Protein AF-M6FFK2-F1 (afdb_monomer_lite)

Sequence (182 aa):
MRDILFLRFDFLIQFDFGAGIRNELKKTEIRAGKIFLAGHTGDHSKDTAEILLLIKNLVEDTVGKNFSKLPDRVSPKDGLLLDLKGIWTREEIKKELSKKGNYFETYFFERELLKKQKNSENVRTVRDLFLLSGGIEVEFYYESMTECELKLKFKDNIQLEKELINPYFKKVQGKWYLHRMF

pLDDT: mean 86.04, std 21.25, range [27.47, 98.5]

Secondary structure (DSSP, 8-state):
------------------S----------EEEEEEEESS-----HHHHHHHHHHHHHHHHHHHTT--TTGGGGBBTTTBEE-GGG-EE-HHHHHHHHTSTT-HHIIIII-HHHHHHHHT-SS---HHHHHHHSSSEEEEEEEEETTEEEEEEEESS-GGGGGGSPPPEEEEETTEEEEEE--

Foldseek 3Di:
DDDDDDDDDDDDPDDPPDDDPPCPLPQAAEAEDAEAEPPDDDDCPVVSVQVSVVVSVVLVCLLVVHCPCQLVQADQPQAAQDDPVGGDHSVRVVVQVPDDLGPCCQQRNDLVSVCVVVVHPPDDHVSRLSSQLCHWYWYWYHHDPFKIWIQTQGPGPRVCSVVFDIWIWGQDPNDIHTHYGD

Structure (mmCIF, N/CA/C/O backbone):
data_AF-M6FFK2-F1
#
_entry.id   AF-M6FFK2-F1
#
loop_
_atom_site.group_PDB
_atom_site.id
_atom_site.type_symbol
_atom_site.label_atom_id
_atom_site.label_alt_id
_atom_site.label_comp_id
_atom_site.label_asym_id
_atom_site.label_entity_id
_atom_site.label_seq_id
_atom_site.pdbx_PDB_ins_code
_atom_site.Cartn_x
_atom_site.Cartn_y
_atom_site.Cartn_z
_atom_site.occupancy
_atom_site.B_iso_or_equiv
_atom_site.auth_seq_id
_atom_site.auth_comp_id
_atom_site.auth_asym_id
_atom_site.auth_atom_id
_atom_site.pdbx_PDB_model_num
ATOM 1 N N . MET A 1 1 ? -59.128 -45.415 32.028 1.00 35.50 1 MET A N 1
ATOM 2 C CA . MET A 1 1 ? -58.693 -46.032 30.753 1.00 35.50 1 MET A CA 1
ATOM 3 C C . MET A 1 1 ? -57.899 -44.962 30.017 1.00 35.50 1 MET A C 1
ATOM 5 O O . MET A 1 1 ? -58.477 -43.912 29.793 1.00 35.50 1 MET A O 1
ATOM 9 N N . ARG A 1 2 ? -56.554 -45.017 30.041 1.00 34.12 2 ARG A N 1
ATOM 10 C CA . ARG A 1 2 ? -55.671 -45.621 29.004 1.00 34.12 2 ARG A CA 1
ATOM 11 C C . ARG A 1 2 ? -55.901 -44.966 27.628 1.00 34.12 2 ARG A C 1
ATOM 13 O O . ARG A 1 2 ? -57.041 -44.956 27.197 1.00 34.12 2 ARG A O 1
ATOM 20 N N . ASP A 1 3 ? -54.940 -44.429 26.879 1.00 31.97 3 ASP A N 1
ATOM 21 C CA . ASP A 1 3 ? -53.478 -44.380 26.976 1.00 31.97 3 ASP A CA 1
ATOM 22 C C . ASP A 1 3 ? -52.919 -43.226 26.105 1.00 31.97 3 ASP A C 1
ATOM 24 O O . ASP A 1 3 ? -53.608 -42.629 25.281 1.00 31.97 3 ASP A O 1
ATOM 28 N N . ILE A 1 4 ? -51.642 -42.955 26.359 1.00 34.62 4 ILE A N 1
ATOM 29 C CA . ILE A 1 4 ? -50.640 -42.033 25.798 1.00 34.62 4 ILE A CA 1
ATOM 30 C C . ILE A 1 4 ? -50.415 -42.167 24.270 1.00 34.62 4 ILE A C 1
ATOM 32 O O . ILE A 1 4 ? -50.338 -43.286 23.782 1.00 34.62 4 ILE A O 1
ATOM 36 N N . LEU A 1 5 ? -50.138 -41.059 23.552 1.00 28.83 5 LEU A N 1
ATOM 37 C CA . LEU A 1 5 ? -48.876 -40.898 22.794 1.00 28.83 5 LEU A CA 1
ATOM 38 C C . LEU A 1 5 ? -48.551 -39.438 22.412 1.00 28.83 5 LEU A C 1
ATOM 40 O O . LEU A 1 5 ? -49.375 -38.686 21.902 1.00 28.83 5 LEU A O 1
ATOM 44 N N . PHE A 1 6 ? -47.297 -39.093 22.699 1.00 29.30 6 PHE A N 1
ATOM 45 C CA . PHE A 1 6 ? -46.536 -37.886 22.380 1.00 29.30 6 PHE A CA 1
ATOM 46 C C . PHE A 1 6 ? -46.462 -37.574 20.875 1.00 29.30 6 PHE A C 1
ATOM 48 O O . PHE A 1 6 ? -46.348 -38.495 20.074 1.00 29.30 6 PHE A O 1
ATOM 55 N N . LEU A 1 7 ? -46.339 -36.285 20.527 1.00 28.34 7 LEU A N 1
ATOM 56 C CA . LEU A 1 7 ? -45.127 -35.707 19.913 1.00 28.34 7 LEU A CA 1
ATOM 57 C C . LEU A 1 7 ? -45.289 -34.182 19.747 1.00 28.34 7 LEU A C 1
ATOM 59 O O . LEU A 1 7 ? -46.148 -33.702 19.013 1.00 28.34 7 LEU A O 1
ATOM 63 N N . ARG A 1 8 ? -44.445 -33.430 20.464 1.00 29.98 8 ARG A N 1
ATOM 64 C CA . ARG A 1 8 ? -44.196 -31.996 20.261 1.00 29.98 8 ARG A CA 1
ATOM 65 C C . ARG A 1 8 ? -43.271 -31.815 19.057 1.00 29.98 8 ARG A C 1
ATOM 67 O O . ARG A 1 8 ? -42.310 -32.567 18.924 1.00 29.98 8 ARG A O 1
ATOM 74 N N . PHE A 1 9 ? -43.504 -30.776 18.263 1.00 27.78 9 PHE A N 1
ATOM 75 C CA . PHE A 1 9 ? -42.503 -30.199 17.366 1.00 27.78 9 PHE A CA 1
ATOM 76 C C . PHE A 1 9 ? -42.390 -28.707 17.686 1.00 27.78 9 PHE A C 1
ATOM 78 O O . PHE A 1 9 ? -43.092 -27.876 17.118 1.00 27.78 9 PHE A O 1
ATOM 85 N N . ASP A 1 10 ? -41.516 -28.394 18.640 1.00 30.27 10 ASP A N 1
ATOM 86 C CA . ASP A 1 10 ? -40.974 -27.053 18.829 1.00 30.27 10 ASP A CA 1
ATOM 87 C C . ASP A 1 10 ? -39.733 -26.940 17.933 1.00 30.27 10 ASP A C 1
ATOM 89 O O . ASP A 1 10 ? -38.774 -27.691 18.107 1.00 30.27 10 ASP A O 1
ATOM 93 N N . PHE A 1 11 ? -39.731 -26.014 16.972 1.00 27.47 11 PHE A N 1
ATOM 94 C CA . PHE A 1 11 ? -38.511 -25.590 16.280 1.00 27.47 11 PHE A CA 1
ATOM 95 C C . PHE A 1 11 ? -38.266 -24.113 16.592 1.00 27.47 11 PHE A C 1
ATOM 97 O O . PHE A 1 11 ? -38.560 -23.215 15.808 1.00 27.47 11 PHE A O 1
ATOM 104 N N . LEU A 1 12 ? -37.769 -23.871 17.804 1.00 28.89 12 LEU A N 1
ATOM 105 C CA . LEU A 1 12 ? -37.117 -22.628 18.197 1.00 28.89 12 LEU A CA 1
ATOM 106 C C . LEU A 1 12 ? -35.640 -22.754 17.807 1.00 28.89 12 LEU A C 1
ATOM 108 O O . LEU A 1 12 ? -34.892 -23.493 18.443 1.00 28.89 12 LEU A O 1
ATOM 112 N N . ILE A 1 13 ? -35.209 -22.041 16.762 1.00 35.66 13 ILE A N 1
ATOM 113 C CA . ILE A 1 13 ? -33.778 -21.806 16.541 1.00 35.66 13 ILE A CA 1
ATOM 114 C C . ILE A 1 13 ? -33.342 -20.756 17.563 1.00 35.66 13 ILE A C 1
ATOM 116 O O . ILE A 1 13 ? -33.551 -19.557 17.390 1.00 35.66 13 ILE A O 1
ATOM 120 N N . GLN A 1 14 ? -32.747 -21.236 18.645 1.00 28.69 14 GLN A N 1
ATOM 121 C CA . GLN A 1 14 ? -32.036 -20.440 19.628 1.00 28.69 14 GLN A CA 1
ATOM 122 C C . GLN A 1 14 ? -30.606 -20.239 19.101 1.00 28.69 14 GLN A C 1
ATOM 124 O O . GLN A 1 14 ? -29.830 -21.187 19.013 1.00 28.69 14 GLN A O 1
ATOM 129 N N . PHE A 1 15 ? -30.269 -19.021 18.668 1.00 32.62 15 PHE A N 1
ATOM 130 C CA . PHE A 1 15 ? -28.888 -18.660 18.336 1.00 32.62 15 PHE A CA 1
ATOM 131 C C . PHE A 1 15 ? -28.140 -18.355 19.639 1.00 32.62 15 PHE A C 1
ATOM 133 O O . PHE A 1 15 ? -28.254 -17.260 20.188 1.00 32.62 15 PHE A O 1
ATOM 140 N N . ASP A 1 16 ? -27.371 -19.327 20.127 1.00 32.16 16 ASP A N 1
ATOM 141 C CA . ASP A 1 16 ? -26.383 -19.115 21.185 1.00 32.16 16 ASP A CA 1
ATOM 142 C C . ASP A 1 16 ? -25.216 -18.272 20.642 1.00 32.16 16 ASP A C 1
ATOM 144 O O . ASP A 1 16 ? -24.309 -18.770 19.974 1.00 32.16 16 ASP A O 1
ATOM 148 N N . PHE A 1 17 ? -25.207 -16.973 20.948 1.00 42.47 17 PHE A N 1
ATOM 149 C CA . PHE A 1 17 ? -23.995 -16.152 20.873 1.00 42.47 17 PHE A CA 1
ATOM 150 C C . PHE A 1 17 ? -23.228 -16.294 22.190 1.00 42.47 17 PHE A C 1
ATOM 152 O O . PHE A 1 17 ? -23.357 -15.483 23.105 1.00 42.47 17 PHE A O 1
ATOM 159 N N . GLY A 1 18 ? -22.440 -17.364 22.292 1.00 37.72 18 GLY A N 1
ATOM 160 C CA . GLY A 1 18 ? -21.743 -17.709 23.528 1.00 37.72 18 GLY A CA 1
ATOM 161 C C . GLY A 1 18 ? -20.559 -18.653 23.348 1.00 37.72 18 GLY A C 1
ATOM 162 O O . GLY A 1 18 ? -20.482 -19.659 24.036 1.00 37.72 18 GLY A O 1
ATOM 163 N N . ALA A 1 19 ? -19.615 -18.338 22.458 1.00 34.47 19 ALA A N 1
ATOM 164 C CA . ALA A 1 19 ? -18.261 -18.892 22.522 1.00 34.47 19 ALA A CA 1
ATOM 165 C C . ALA A 1 19 ? -17.275 -17.918 21.866 1.00 34.47 19 ALA A C 1
ATOM 167 O O . ALA A 1 19 ? -17.452 -17.509 20.721 1.00 34.47 19 ALA A O 1
ATOM 168 N N . GLY A 1 20 ? -16.256 -17.505 22.621 1.00 38.75 20 GLY A N 1
ATOM 169 C CA . GLY A 1 20 ? -15.263 -16.526 22.197 1.00 38.75 20 GLY A CA 1
ATOM 170 C C . GLY A 1 20 ? -14.579 -16.919 20.891 1.00 38.75 20 GLY A C 1
ATOM 171 O O . GLY A 1 20 ? -13.752 -17.828 20.858 1.00 38.75 20 GLY A O 1
ATOM 172 N N . ILE A 1 21 ? -14.875 -16.174 19.827 1.00 37.94 21 ILE A N 1
ATOM 173 C CA . ILE A 1 21 ? -14.088 -16.194 18.601 1.00 37.94 21 ILE A CA 1
ATOM 174 C C . ILE A 1 21 ? -12.758 -15.517 18.943 1.00 37.94 21 ILE A C 1
ATOM 176 O O . ILE A 1 21 ? -12.635 -14.291 18.908 1.00 37.94 21 ILE A O 1
ATOM 180 N N . ARG A 1 22 ? -11.731 -16.313 19.273 1.00 38.66 22 ARG A N 1
ATOM 181 C CA . ARG A 1 22 ? -10.368 -15.910 18.915 1.00 38.66 22 ARG A CA 1
ATOM 182 C C . ARG A 1 22 ? -10.396 -15.784 17.402 1.00 38.66 22 ARG A C 1
ATOM 184 O O . ARG A 1 22 ? -10.378 -16.780 16.690 1.00 38.66 22 ARG A O 1
ATOM 191 N N . ASN A 1 23 ? -10.565 -14.552 16.939 1.00 42.16 23 ASN A N 1
ATOM 192 C CA . ASN A 1 23 ? -10.518 -14.200 15.535 1.00 42.16 23 ASN A CA 1
ATOM 193 C C . ASN A 1 23 ? -9.063 -14.424 15.120 1.00 42.16 23 ASN A C 1
ATOM 195 O O . ASN A 1 23 ? -8.241 -13.511 15.196 1.00 42.16 23 ASN A O 1
ATOM 199 N N . GLU A 1 24 ? -8.709 -15.658 14.766 1.00 47.47 24 GLU A N 1
ATOM 200 C CA . GLU A 1 24 ? -7.566 -15.877 13.898 1.00 47.47 24 GLU A CA 1
ATOM 201 C C . GLU A 1 24 ? -7.903 -15.112 12.625 1.00 47.47 24 GLU A C 1
ATOM 203 O O . GLU A 1 24 ? -8.708 -15.555 11.807 1.00 47.47 24 GLU A O 1
ATOM 208 N N . LEU A 1 25 ? -7.395 -13.878 12.537 1.00 56.97 25 LEU A N 1
ATOM 209 C CA . LEU A 1 25 ? -7.528 -13.040 11.359 1.00 56.97 25 LEU A CA 1
ATOM 210 C C . LEU A 1 25 ? -6.989 -13.870 10.205 1.00 56.97 25 LEU A C 1
ATOM 212 O O . LEU A 1 25 ? -5.779 -14.076 10.091 1.00 56.97 25 LEU A O 1
ATOM 216 N N . LYS A 1 26 ? -7.905 -14.412 9.401 1.00 64.50 26 LYS A N 1
ATOM 217 C CA . LYS A 1 26 ? -7.562 -15.264 8.275 1.00 64.50 26 LYS A CA 1
ATOM 218 C C . LYS A 1 26 ? -6.616 -14.449 7.403 1.00 64.50 26 LYS A C 1
ATOM 220 O O . LYS A 1 26 ? -6.972 -13.355 6.967 1.00 64.50 26 LYS A O 1
ATOM 225 N N . LYS A 1 27 ? -5.387 -14.939 7.232 1.00 77.50 27 LYS A N 1
ATOM 226 C CA . LYS A 1 27 ? -4.357 -14.232 6.472 1.00 77.50 27 LYS A CA 1
ATOM 227 C C . LYS A 1 27 ? -4.920 -13.901 5.090 1.00 77.50 27 LYS A C 1
ATOM 229 O O . LYS A 1 27 ? -5.342 -14.810 4.376 1.00 77.50 27 LYS A O 1
ATOM 234 N N . THR A 1 28 ? -4.930 -12.621 4.723 1.00 88.75 28 THR A N 1
ATOM 235 C CA . THR A 1 28 ? -5.337 -12.194 3.383 1.00 88.75 28 THR A CA 1
ATOM 236 C C . THR A 1 28 ? -4.347 -12.787 2.383 1.00 88.75 28 THR A C 1
ATOM 238 O O . THR A 1 28 ? -3.182 -12.395 2.333 1.00 88.75 28 THR A O 1
ATOM 241 N N . GLU A 1 29 ? -4.783 -13.798 1.633 1.00 94.56 29 GLU A N 1
ATOM 242 C CA . GLU A 1 29 ? -3.967 -14.428 0.599 1.00 94.56 29 GLU A CA 1
ATOM 243 C C . GLU A 1 29 ? -3.746 -13.428 -0.535 1.00 94.56 29 GLU A C 1
ATOM 245 O O . GLU A 1 29 ? -4.707 -12.868 -1.052 1.00 94.56 29 GLU A O 1
ATOM 250 N N . ILE A 1 30 ? -2.492 -13.213 -0.932 1.00 97.00 30 ILE A N 1
ATOM 251 C CA . ILE A 1 30 ? -2.140 -12.296 -2.019 1.00 97.00 30 ILE A CA 1
ATOM 252 C C . ILE A 1 30 ? -1.322 -13.053 -3.054 1.00 97.00 30 ILE A C 1
ATOM 254 O O . ILE A 1 30 ? -0.289 -13.654 -2.727 1.00 97.00 30 ILE A O 1
ATOM 258 N N . ARG A 1 31 ? -1.753 -12.997 -4.312 1.00 97.12 31 ARG A N 1
ATOM 259 C CA . ARG A 1 31 ? -1.093 -13.669 -5.437 1.00 97.12 31 ARG A CA 1
ATOM 260 C C . ARG A 1 31 ? -0.875 -12.718 -6.607 1.00 97.12 31 ARG A C 1
ATOM 262 O O . ARG A 1 31 ? -1.614 -11.751 -6.768 1.00 97.12 31 ARG A O 1
ATOM 269 N N . ALA A 1 32 ? 0.140 -13.003 -7.417 1.00 97.12 32 ALA A N 1
ATOM 270 C CA . ALA A 1 32 ? 0.321 -12.303 -8.680 1.00 97.12 32 ALA A CA 1
ATOM 271 C C . ALA A 1 32 ? -0.763 -12.730 -9.676 1.00 97.12 32 ALA A C 1
ATOM 273 O O . ALA A 1 32 ? -1.080 -13.916 -9.777 1.00 97.12 32 ALA A O 1
ATOM 274 N N . GLY A 1 33 ? -1.314 -11.750 -10.382 1.00 96.50 33 GLY A N 1
ATOM 275 C CA . GLY A 1 33 ? -2.198 -11.916 -11.524 1.00 96.50 33 GLY A CA 1
ATOM 276 C C . GLY A 1 33 ? -1.472 -11.586 -12.825 1.00 96.50 33 GLY A C 1
ATOM 277 O O . GLY A 1 33 ? -0.295 -11.903 -13.006 1.00 96.50 33 GLY A O 1
ATOM 278 N N . LYS A 1 34 ? -2.195 -10.950 -13.747 1.00 96.88 34 LYS A N 1
ATOM 279 C CA . LYS A 1 34 ? -1.683 -10.594 -15.074 1.00 96.88 34 LYS A CA 1
ATOM 280 C C . LYS A 1 34 ? -0.667 -9.456 -15.015 1.00 96.88 34 LYS A C 1
ATOM 282 O O . LYS A 1 34 ? -0.749 -8.576 -14.161 1.00 96.88 34 LYS A O 1
ATOM 287 N N . ILE A 1 35 ? 0.250 -9.467 -15.978 1.00 96.75 35 ILE A N 1
ATOM 288 C CA . ILE A 1 35 ? 1.212 -8.394 -16.224 1.00 96.75 35 ILE A CA 1
ATOM 289 C C . ILE A 1 35 ? 0.850 -7.743 -17.560 1.00 96.75 35 ILE A C 1
ATOM 291 O O . ILE A 1 35 ? 0.700 -8.430 -18.571 1.00 96.75 35 ILE A O 1
ATOM 295 N N . PHE A 1 36 ? 0.716 -6.423 -17.554 1.00 96.00 36 PHE A N 1
ATOM 296 C CA . PHE A 1 36 ? 0.420 -5.583 -18.704 1.00 96.00 36 PHE A CA 1
ATOM 297 C C . PHE A 1 36 ? 1.589 -4.628 -18.940 1.00 96.00 36 PHE A C 1
ATOM 299 O O . PHE A 1 36 ? 2.087 -4.006 -18.001 1.00 96.00 36 PHE A O 1
ATOM 306 N N . LEU A 1 37 ? 2.015 -4.505 -20.197 1.00 94.00 37 LEU A N 1
ATOM 307 C CA . LEU A 1 37 ? 3.107 -3.625 -20.609 1.00 94.00 37 LEU A CA 1
ATOM 308 C C . LEU A 1 37 ? 2.540 -2.529 -21.514 1.00 94.00 37 LEU A C 1
ATOM 310 O O . LEU A 1 37 ? 1.982 -2.827 -22.573 1.00 94.00 37 LEU A O 1
ATOM 314 N N . ALA A 1 38 ? 2.667 -1.266 -21.109 1.00 87.44 38 ALA A N 1
ATOM 315 C CA . ALA A 1 38 ? 2.167 -0.120 -21.866 1.00 87.44 38 ALA A CA 1
ATOM 316 C C . ALA A 1 38 ? 3.104 0.228 -23.039 1.00 87.44 38 ALA A C 1
ATOM 318 O O . ALA A 1 38 ? 3.787 1.247 -23.035 1.00 87.44 38 ALA A O 1
ATOM 319 N N . GLY A 1 39 ? 3.159 -0.646 -24.048 1.00 78.31 39 GLY A N 1
ATOM 320 C CA . GLY A 1 39 ? 3.901 -0.393 -25.289 1.00 78.31 39 GLY A CA 1
ATOM 321 C C . GLY A 1 39 ? 5.423 -0.537 -25.183 1.00 78.31 39 GLY A C 1
ATOM 322 O O . GLY A 1 39 ? 6.138 -0.052 -26.056 1.00 78.31 39 GLY A O 1
ATOM 323 N N . HIS A 1 40 ? 5.928 -1.213 -24.148 1.00 81.94 40 HIS A N 1
ATOM 324 C CA . HIS A 1 40 ? 7.349 -1.543 -23.999 1.00 81.94 40 HIS A CA 1
ATOM 325 C C . HIS A 1 40 ? 7.565 -3.055 -23.860 1.00 81.94 40 HIS A C 1
ATOM 327 O O . HIS A 1 40 ? 6.625 -3.816 -23.637 1.00 81.94 40 HIS A O 1
ATOM 333 N N . THR A 1 41 ? 8.810 -3.494 -24.047 1.00 78.12 41 THR A N 1
ATOM 334 C CA . THR A 1 41 ? 9.193 -4.915 -24.130 1.00 78.12 41 THR A CA 1
ATOM 335 C C . THR A 1 41 ? 10.195 -5.320 -23.042 1.00 78.12 41 THR A C 1
ATOM 337 O O . THR A 1 41 ? 11.056 -6.168 -23.278 1.00 78.12 41 THR A O 1
ATOM 340 N N . GLY A 1 42 ? 10.141 -4.678 -21.871 1.00 80.44 42 GLY A N 1
ATOM 341 C CA . GLY A 1 42 ? 11.029 -4.973 -20.746 1.00 80.44 42 GLY A CA 1
ATOM 342 C C . GLY A 1 42 ? 10.751 -6.324 -20.082 1.00 80.44 42 GLY A C 1
ATOM 343 O O . GLY A 1 42 ? 9.596 -6.717 -19.924 1.00 80.44 42 GLY A O 1
ATOM 344 N N . ASP A 1 43 ? 11.803 -7.023 -19.640 1.00 88.50 43 ASP A N 1
ATOM 345 C CA . ASP A 1 43 ? 11.650 -8.144 -18.704 1.00 88.50 43 ASP A CA 1
ATOM 346 C C . ASP A 1 43 ? 11.438 -7.604 -17.285 1.00 88.50 43 ASP A C 1
ATOM 348 O O . ASP A 1 43 ? 12.339 -7.022 -16.678 1.00 88.50 43 ASP A O 1
ATOM 352 N N . HIS A 1 44 ? 10.237 -7.839 -16.761 1.00 92.25 44 HIS A N 1
ATOM 353 C CA . HIS A 1 44 ? 9.802 -7.402 -15.438 1.00 92.25 44 HIS A CA 1
ATOM 354 C C . HIS A 1 44 ? 9.643 -8.535 -14.431 1.00 92.25 44 HIS A C 1
ATOM 356 O O . HIS A 1 44 ? 9.089 -8.320 -13.355 1.00 92.25 44 HIS A O 1
ATOM 362 N N . SER A 1 45 ? 10.119 -9.744 -14.727 1.00 91.50 45 SER A N 1
ATOM 363 C CA . SER A 1 45 ? 9.951 -10.905 -13.842 1.00 91.50 45 SER A CA 1
ATOM 364 C C . SER A 1 45 ? 10.475 -10.651 -12.419 1.00 91.50 45 SER A C 1
ATOM 366 O O . SER A 1 45 ? 9.762 -10.868 -11.435 1.00 91.50 45 SER A O 1
ATOM 368 N N . LYS A 1 46 ? 11.697 -10.116 -12.299 1.00 94.88 46 LYS A N 1
ATOM 369 C CA . LYS A 1 46 ? 12.310 -9.752 -11.009 1.00 94.88 46 LYS A CA 1
ATOM 370 C C . LYS A 1 46 ? 11.595 -8.582 -10.334 1.00 94.88 46 LYS A C 1
ATOM 372 O O . LYS A 1 46 ? 11.351 -8.635 -9.132 1.00 94.88 46 LYS A O 1
ATOM 377 N N . ASP A 1 47 ? 11.225 -7.567 -11.111 1.00 96.50 47 ASP A N 1
ATOM 378 C CA . ASP A 1 47 ? 10.497 -6.397 -10.610 1.00 96.50 47 ASP A CA 1
ATOM 379 C C . ASP A 1 47 ? 9.129 -6.791 -10.051 1.00 96.50 47 ASP A C 1
ATOM 381 O O . ASP A 1 47 ? 8.736 -6.336 -8.982 1.00 96.50 47 ASP A O 1
ATOM 385 N N . THR A 1 48 ? 8.426 -7.686 -10.744 1.00 97.44 48 THR A N 1
ATOM 386 C CA . THR A 1 48 ? 7.107 -8.183 -10.346 1.00 97.44 48 THR A CA 1
ATOM 387 C C . THR A 1 48 ? 7.213 -8.926 -9.022 1.00 97.44 48 THR A C 1
ATOM 389 O O . THR A 1 48 ? 6.398 -8.711 -8.129 1.00 97.44 48 THR A O 1
ATOM 392 N N . ALA A 1 49 ? 8.237 -9.769 -8.855 1.00 97.50 49 ALA A N 1
ATOM 393 C CA . ALA A 1 49 ? 8.471 -10.481 -7.602 1.00 97.50 49 ALA A CA 1
ATOM 394 C C . ALA A 1 49 ? 8.777 -9.523 -6.434 1.00 97.50 49 ALA A C 1
ATOM 396 O O . ALA A 1 49 ? 8.238 -9.705 -5.339 1.00 97.50 49 ALA A O 1
ATOM 397 N N . GLU A 1 50 ? 9.595 -8.489 -6.664 1.00 97.75 50 GLU A N 1
ATOM 398 C CA . GLU A 1 50 ? 9.908 -7.464 -5.658 1.00 97.75 50 GLU A CA 1
ATOM 399 C C . GLU A 1 50 ? 8.661 -6.656 -5.272 1.00 97.75 50 GLU A C 1
ATOM 401 O O . GLU A 1 50 ? 8.330 -6.556 -4.088 1.00 97.75 50 GLU A O 1
ATOM 406 N N . ILE A 1 51 ? 7.920 -6.136 -6.255 1.00 98.31 51 ILE A N 1
ATOM 407 C CA . ILE A 1 51 ? 6.703 -5.351 -6.012 1.00 98.31 51 ILE A CA 1
ATOM 408 C C . ILE A 1 51 ? 5.624 -6.212 -5.343 1.00 98.31 51 ILE A C 1
ATOM 410 O O . ILE A 1 51 ? 4.972 -5.749 -4.406 1.00 98.31 51 ILE A O 1
ATOM 414 N N . LEU A 1 52 ? 5.470 -7.482 -5.744 1.00 98.38 52 LEU A N 1
ATOM 415 C CA . LEU A 1 52 ? 4.544 -8.415 -5.098 1.00 98.38 52 LEU A CA 1
ATOM 416 C C . LEU A 1 52 ? 4.875 -8.599 -3.610 1.00 98.38 52 LEU A C 1
ATOM 418 O O . LEU A 1 52 ? 3.970 -8.668 -2.778 1.00 98.38 52 LEU A O 1
ATOM 422 N N . LEU A 1 53 ? 6.159 -8.683 -3.256 1.00 97.62 53 LEU A N 1
ATOM 423 C CA . LEU A 1 53 ? 6.578 -8.762 -1.858 1.00 97.62 53 LEU A CA 1
ATOM 424 C C . LEU A 1 53 ? 6.277 -7.456 -1.108 1.00 97.62 53 LEU A C 1
ATOM 426 O O . LEU A 1 53 ? 5.792 -7.496 0.023 1.00 97.62 53 LEU A O 1
ATOM 430 N N . LEU A 1 54 ? 6.519 -6.301 -1.734 1.00 97.81 54 LEU A N 1
ATOM 431 C CA . LEU A 1 54 ? 6.215 -4.998 -1.139 1.00 97.81 54 LEU A CA 1
ATOM 432 C C . LEU A 1 54 ? 4.717 -4.834 -0.849 1.00 97.81 54 LEU A C 1
ATOM 434 O O . LEU A 1 54 ? 4.365 -4.444 0.266 1.00 97.81 54 LEU A O 1
ATOM 438 N N . ILE A 1 55 ? 3.838 -5.168 -1.802 1.00 97.94 55 ILE A N 1
ATOM 439 C CA . ILE A 1 55 ? 2.384 -5.061 -1.600 1.00 97.94 55 ILE A CA 1
ATOM 440 C C . ILE A 1 55 ? 1.875 -6.087 -0.584 1.00 97.94 55 ILE A C 1
ATOM 442 O O . ILE A 1 55 ? 1.032 -5.743 0.241 1.00 97.94 55 ILE A O 1
ATOM 446 N N . LYS A 1 56 ? 2.441 -7.304 -0.558 1.00 97.75 56 LYS A N 1
ATOM 447 C CA . LYS A 1 56 ? 2.149 -8.304 0.483 1.00 97.75 56 LYS A CA 1
ATOM 448 C C . LYS A 1 56 ? 2.400 -7.750 1.875 1.00 97.75 56 LYS A C 1
ATOM 450 O O . LYS A 1 56 ? 1.495 -7.745 2.705 1.00 97.75 56 LYS A O 1
ATOM 455 N N . ASN A 1 57 ? 3.597 -7.217 2.092 1.00 97.00 57 ASN A N 1
ATOM 456 C CA . ASN A 1 57 ? 3.967 -6.656 3.382 1.00 97.00 57 ASN A CA 1
ATOM 457 C C . ASN A 1 57 ? 3.110 -5.427 3.735 1.00 97.00 57 ASN A C 1
ATOM 459 O O . ASN A 1 57 ? 2.799 -5.216 4.900 1.00 97.00 57 ASN A O 1
ATOM 463 N N . LEU A 1 58 ? 2.704 -4.614 2.751 1.00 97.06 58 LEU A N 1
ATOM 464 C CA . LEU A 1 58 ? 1.854 -3.444 2.992 1.00 97.06 58 LEU A CA 1
ATOM 465 C C . LEU A 1 58 ? 0.426 -3.820 3.401 1.00 97.06 58 LEU A C 1
ATOM 467 O O . LEU A 1 58 ? -0.126 -3.209 4.317 1.00 97.06 58 LEU A O 1
ATOM 471 N N . VAL A 1 59 ? -0.160 -4.838 2.772 1.00 96.88 59 VAL A N 1
ATOM 472 C CA . VAL A 1 59 ? -1.465 -5.371 3.183 1.00 96.88 59 VAL A CA 1
ATOM 473 C C . VAL A 1 59 ? -1.365 -6.030 4.559 1.00 96.88 59 VAL A C 1
ATOM 475 O O . VAL A 1 59 ? -2.214 -5.769 5.408 1.00 96.88 59 VAL A O 1
ATOM 478 N N . GLU A 1 60 ? -0.318 -6.821 4.817 1.00 96.44 60 GLU A N 1
ATOM 479 C CA . GLU A 1 60 ? -0.080 -7.437 6.131 1.00 96.44 60 GLU A CA 1
ATOM 480 C C . GLU A 1 60 ? 0.048 -6.381 7.236 1.00 96.44 60 GLU A C 1
ATOM 482 O O . GLU A 1 60 ? -0.628 -6.479 8.259 1.00 96.44 60 GLU A O 1
ATOM 487 N N . ASP A 1 61 ? 0.829 -5.327 7.003 1.00 96.69 61 ASP A N 1
ATOM 488 C CA . ASP A 1 61 ? 0.962 -4.196 7.921 1.00 96.69 61 ASP A CA 1
ATOM 489 C C . ASP A 1 61 ? -0.371 -3.460 8.129 1.00 96.69 61 ASP A C 1
ATOM 491 O O . ASP A 1 61 ? -0.683 -3.040 9.243 1.00 96.69 61 ASP A O 1
ATOM 495 N N . THR A 1 62 ? -1.192 -3.335 7.080 1.00 96.75 62 THR A N 1
ATOM 496 C CA . THR A 1 62 ? -2.517 -2.701 7.173 1.00 96.75 62 THR A CA 1
ATOM 497 C C . THR A 1 62 ? -3.471 -3.534 8.025 1.00 96.75 62 THR A C 1
ATOM 499 O O . THR A 1 62 ? -4.129 -3.023 8.933 1.00 96.75 62 THR A O 1
ATOM 502 N N . VAL A 1 63 ? -3.518 -4.843 7.776 1.00 96.19 63 VAL A N 1
ATOM 503 C CA . VAL A 1 63 ? -4.344 -5.791 8.536 1.00 96.19 63 VAL A CA 1
ATOM 504 C C . VAL A 1 63 ? -3.866 -5.903 9.986 1.00 96.19 63 VAL A C 1
ATOM 506 O O . VAL A 1 63 ? -4.693 -5.951 10.905 1.00 96.19 63 VAL A O 1
ATOM 509 N N . GLY A 1 64 ? -2.550 -5.883 10.194 1.00 96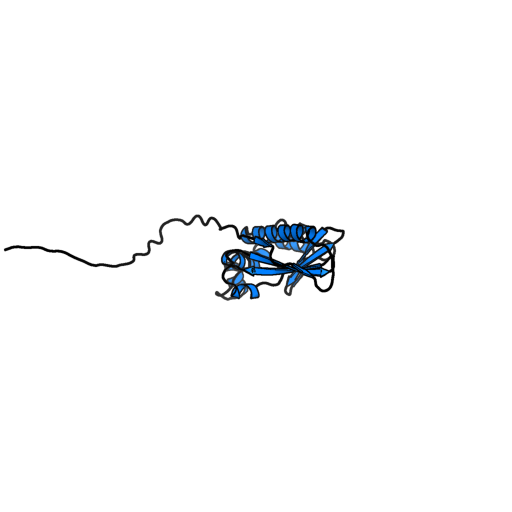.19 64 GLY A N 1
ATOM 510 C CA . GLY A 1 64 ? -1.883 -5.886 11.496 1.00 96.19 64 GLY A CA 1
ATOM 511 C C . GLY A 1 64 ? -1.867 -4.532 12.210 1.00 96.19 64 GLY A C 1
ATOM 512 O O . GLY A 1 64 ? -1.369 -4.463 13.330 1.00 96.19 64 GLY A O 1
ATOM 513 N N . LYS A 1 65 ? -2.420 -3.477 11.594 1.00 96.69 65 LYS A N 1
ATOM 514 C CA . LYS A 1 65 ? -2.489 -2.111 12.139 1.00 96.69 65 LYS A CA 1
ATOM 515 C C . LYS A 1 65 ? -1.118 -1.532 12.520 1.00 96.69 65 LYS A C 1
ATOM 517 O O . LYS A 1 65 ? -0.976 -0.869 13.546 1.00 96.69 65 LYS A O 1
ATOM 522 N N . ASN A 1 66 ? -0.088 -1.795 11.717 1.00 96.06 66 ASN A N 1
ATOM 523 C CA . ASN A 1 66 ? 1.287 -1.416 12.027 1.00 96.06 66 ASN A CA 1
ATOM 524 C C . ASN A 1 66 ? 2.030 -0.844 10.814 1.00 96.06 66 ASN A C 1
ATOM 526 O O . ASN A 1 66 ? 2.642 -1.573 10.043 1.00 96.06 66 ASN A O 1
ATOM 530 N N . PHE A 1 67 ? 2.081 0.484 10.711 1.00 96.62 67 PHE A N 1
ATOM 531 C CA . PHE A 1 67 ? 2.863 1.192 9.689 1.00 96.62 67 PHE A CA 1
ATOM 532 C C . PHE A 1 67 ? 4.235 1.686 10.158 1.00 96.62 67 PHE A C 1
ATOM 534 O O . PHE A 1 67 ? 4.821 2.552 9.513 1.00 96.62 67 PHE A O 1
ATOM 541 N N . SER A 1 68 ? 4.817 1.107 11.213 1.00 95.69 68 SER A N 1
ATOM 542 C CA . SER A 1 68 ? 6.173 1.477 11.668 1.00 95.69 68 SER A CA 1
ATOM 543 C C . SER A 1 68 ? 7.240 1.416 10.563 1.00 95.69 68 SER A C 1
ATOM 545 O O . SER A 1 68 ? 8.160 2.227 10.562 1.00 95.69 68 SER A O 1
ATOM 547 N N . LYS A 1 69 ? 7.089 0.505 9.589 1.00 96.00 69 LYS A N 1
ATOM 548 C CA . LYS A 1 69 ? 8.004 0.326 8.444 1.00 96.00 69 LYS A CA 1
ATOM 549 C C . LYS A 1 69 ? 7.601 1.099 7.183 1.00 96.00 69 LYS A C 1
ATOM 551 O O . LYS A 1 69 ? 8.306 1.026 6.178 1.00 96.00 69 LYS A O 1
ATOM 556 N N . LEU A 1 70 ? 6.477 1.823 7.194 1.00 96.88 70 LEU A N 1
ATOM 557 C CA . LEU A 1 70 ? 6.009 2.578 6.026 1.00 96.88 70 LEU A CA 1
ATOM 558 C C . LEU A 1 70 ? 7.045 3.606 5.529 1.00 96.88 70 LEU A C 1
ATOM 560 O O . LEU A 1 70 ? 7.285 3.625 4.321 1.00 96.88 70 LEU A O 1
ATOM 564 N N . PRO A 1 71 ? 7.725 4.396 6.391 1.00 96.62 71 PRO A N 1
ATOM 565 C CA . PRO A 1 71 ? 8.727 5.361 5.929 1.00 96.62 71 PRO A CA 1
ATOM 566 C C . PRO A 1 71 ? 9.851 4.739 5.083 1.00 96.62 71 PRO A C 1
ATOM 568 O O . PRO A 1 71 ? 10.326 5.365 4.135 1.00 96.62 71 PRO A O 1
ATOM 571 N N . ASP A 1 72 ? 10.248 3.495 5.364 1.00 95.81 72 ASP A N 1
ATOM 572 C CA . ASP A 1 72 ? 11.344 2.813 4.657 1.00 95.81 72 ASP A CA 1
ATOM 573 C C . ASP A 1 72 ? 10.966 2.385 3.230 1.00 95.81 72 ASP A C 1
ATOM 575 O O . ASP A 1 72 ? 11.840 2.119 2.395 1.00 95.81 72 ASP A O 1
ATOM 579 N N . ARG A 1 73 ? 9.659 2.338 2.942 1.00 96.06 73 ARG A N 1
ATOM 580 C CA . ARG A 1 73 ? 9.092 1.992 1.630 1.00 96.06 73 ARG A CA 1
ATOM 581 C C . ARG A 1 73 ? 8.908 3.194 0.721 1.00 96.06 73 ARG A C 1
ATOM 583 O O . ARG A 1 73 ? 8.615 3.012 -0.454 1.00 96.06 73 ARG A O 1
ATOM 590 N N . VAL A 1 74 ? 9.089 4.399 1.242 1.00 96.88 74 VAL A N 1
ATOM 591 C CA . VAL A 1 74 ? 8.867 5.650 0.515 1.00 96.88 74 VAL A CA 1
ATOM 592 C C . VAL A 1 74 ? 10.198 6.176 -0.007 1.00 96.88 74 VAL A C 1
ATOM 594 O O . VAL A 1 74 ? 11.209 6.083 0.686 1.00 96.88 74 VAL A O 1
ATOM 597 N N . SER A 1 75 ? 10.244 6.717 -1.222 1.00 95.12 75 SER A N 1
ATOM 598 C CA . SER A 1 75 ? 11.463 7.341 -1.757 1.00 95.12 75 SER A CA 1
ATOM 599 C C . SER A 1 75 ? 11.823 8.589 -0.928 1.00 95.12 75 SER A C 1
ATOM 601 O O . SER A 1 75 ? 10.937 9.405 -0.675 1.00 95.12 75 SER A O 1
ATOM 603 N N . PRO A 1 76 ? 13.093 8.801 -0.516 1.00 90.62 76 PRO A N 1
ATOM 604 C CA . PRO A 1 76 ? 13.497 10.060 0.119 1.00 90.62 76 PRO A CA 1
ATOM 605 C C . PRO A 1 76 ? 13.314 11.268 -0.806 1.00 90.62 76 PRO A C 1
ATOM 607 O O . PRO A 1 76 ? 13.171 12.385 -0.323 1.00 90.62 76 PRO A O 1
ATOM 610 N N . LYS A 1 77 ? 13.360 11.032 -2.124 1.00 90.19 77 LYS A N 1
ATOM 611 C CA . LYS A 1 77 ? 13.280 12.064 -3.156 1.00 90.19 77 LYS A CA 1
ATOM 612 C C . LYS A 1 77 ? 11.834 12.408 -3.507 1.00 90.19 77 LYS A C 1
ATOM 614 O O . LYS A 1 77 ? 11.507 13.581 -3.620 1.00 90.19 77 LYS A O 1
ATOM 619 N N . ASP A 1 78 ? 10.997 11.389 -3.689 1.00 90.94 78 ASP A N 1
ATOM 620 C CA . ASP A 1 78 ? 9.688 11.560 -4.336 1.00 90.94 78 ASP A CA 1
ATOM 621 C C . ASP A 1 78 ? 8.513 11.522 -3.354 1.00 90.94 78 ASP A C 1
ATOM 623 O O . ASP A 1 78 ? 7.402 11.883 -3.728 1.00 90.94 78 ASP A O 1
ATOM 627 N N . GLY A 1 79 ? 8.742 11.085 -2.110 1.00 94.56 79 GLY A N 1
ATOM 628 C CA . GLY A 1 79 ? 7.695 10.987 -1.098 1.00 94.56 79 GLY A CA 1
ATOM 629 C C . GLY A 1 79 ? 6.578 9.996 -1.448 1.00 94.56 79 GLY A C 1
ATOM 630 O O . GLY A 1 79 ? 6.693 9.173 -2.362 1.00 94.56 79 GLY A O 1
ATOM 631 N N . LEU A 1 80 ? 5.511 10.054 -0.653 1.00 95.94 80 LEU A N 1
ATOM 632 C CA . LEU A 1 80 ? 4.312 9.232 -0.762 1.00 95.94 80 LEU A CA 1
ATOM 633 C C . LEU A 1 80 ? 3.103 10.121 -1.024 1.00 95.94 80 LEU A C 1
ATOM 635 O O . LEU A 1 80 ? 2.771 10.972 -0.202 1.00 95.94 80 LEU A O 1
ATOM 639 N N . LEU A 1 81 ? 2.417 9.888 -2.133 1.00 92.38 81 LEU A N 1
ATOM 640 C CA . LEU A 1 81 ? 1.138 10.509 -2.426 1.00 92.38 81 LEU A CA 1
ATOM 641 C C . LEU A 1 81 ? 0.034 9.846 -1.591 1.00 92.38 81 LEU A C 1
ATOM 643 O O . LEU A 1 81 ? -0.263 8.659 -1.765 1.00 92.38 81 LEU A O 1
ATOM 647 N N . LEU A 1 82 ? -0.567 10.633 -0.696 1.00 83.00 82 LEU A N 1
ATOM 648 C CA . LEU A 1 82 ? -1.690 10.240 0.156 1.00 83.00 82 LEU A CA 1
ATOM 649 C C . LEU A 1 82 ? -2.937 11.039 -0.238 1.00 83.00 82 LEU A C 1
ATOM 651 O O . LEU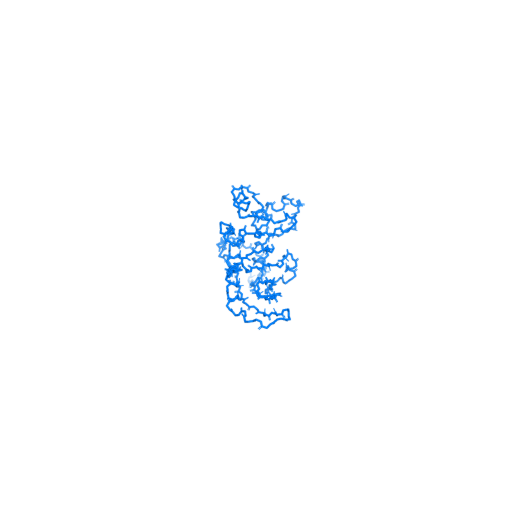 A 1 82 ? -3.243 12.064 0.373 1.00 83.00 82 LEU A O 1
ATOM 655 N N . ASP A 1 83 ? -3.643 10.562 -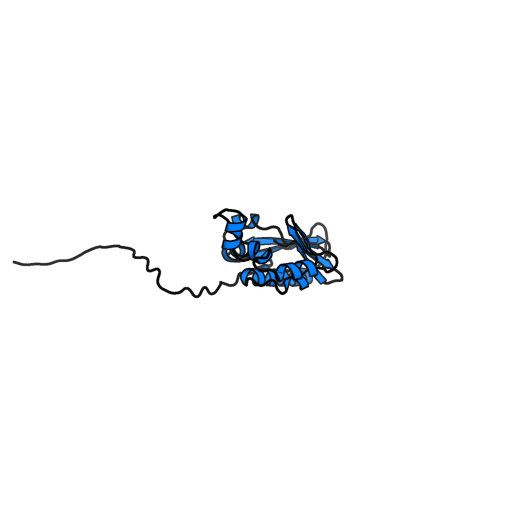1.267 1.00 70.38 83 ASP A N 1
ATOM 656 C CA . ASP A 1 83 ? -4.901 11.147 -1.761 1.00 70.38 83 ASP A CA 1
ATOM 657 C C . ASP A 1 83 ? -4.825 12.697 -1.880 1.00 70.38 83 ASP A C 1
ATOM 659 O O . ASP A 1 83 ? -3.808 13.250 -2.314 1.00 70.38 83 ASP A O 1
ATOM 663 N N . LEU A 1 84 ? -5.866 13.422 -1.454 1.00 65.25 84 LEU A N 1
ATOM 664 C CA . LEU A 1 84 ? -5.969 14.884 -1.487 1.00 65.25 84 LEU A CA 1
ATOM 665 C C . LEU A 1 84 ? -4.982 15.622 -0.564 1.00 65.25 84 LEU A C 1
ATOM 667 O O . LEU A 1 84 ? -4.935 16.852 -0.591 1.00 65.25 84 LEU A O 1
ATOM 671 N N . LYS A 1 85 ? -4.209 14.919 0.279 1.00 68.56 85 LYS A N 1
ATOM 672 C CA . LYS A 1 85 ? -3.240 15.556 1.192 1.00 68.56 85 LYS A CA 1
ATOM 673 C C . LYS A 1 85 ? -1.895 15.867 0.538 1.00 68.56 85 LYS A C 1
ATOM 675 O O . LYS A 1 85 ? -1.060 16.511 1.174 1.00 68.56 85 LYS A O 1
ATOM 680 N N . GLY A 1 86 ? -1.702 15.450 -0.712 1.00 83.56 86 GLY A N 1
ATOM 681 C CA . GLY A 1 86 ? -0.473 15.683 -1.458 1.00 83.56 86 GLY A CA 1
ATOM 682 C C . GLY A 1 86 ? 0.632 14.686 -1.113 1.00 83.56 86 GLY A C 1
ATOM 683 O O . GLY A 1 86 ? 0.378 13.574 -0.646 1.00 83.56 86 GLY A O 1
ATOM 684 N N . ILE A 1 87 ? 1.869 15.077 -1.406 1.00 92.88 87 ILE A N 1
ATOM 685 C CA . ILE A 1 87 ? 3.055 14.227 -1.275 1.00 92.88 87 ILE A CA 1
ATOM 686 C C . ILE A 1 87 ? 3.670 14.430 0.108 1.00 92.88 87 ILE A C 1
ATOM 688 O O . ILE A 1 87 ? 3.997 15.555 0.473 1.00 92.88 87 ILE A O 1
ATOM 692 N N . TRP A 1 88 ? 3.848 13.345 0.860 1.00 95.06 88 TRP A N 1
ATOM 693 C CA . TRP A 1 88 ? 4.487 13.350 2.174 1.00 95.06 88 TRP A CA 1
ATOM 694 C C . TRP A 1 88 ? 5.872 12.717 2.127 1.00 95.06 88 TRP A C 1
ATOM 696 O O . TRP A 1 88 ? 6.078 11.620 1.603 1.00 95.06 88 TRP A O 1
ATOM 706 N N . THR A 1 89 ? 6.833 13.394 2.734 1.00 95.44 89 THR A N 1
ATOM 707 C CA . THR A 1 89 ? 8.193 12.899 2.938 1.00 95.44 89 THR A CA 1
ATOM 708 C C . THR A 1 89 ? 8.245 11.823 4.025 1.00 95.44 89 THR A C 1
ATOM 710 O O . THR A 1 89 ? 7.338 11.674 4.848 1.00 95.44 89 THR A O 1
ATOM 713 N N . ARG A 1 90 ? 9.362 11.087 4.092 1.00 95.38 90 ARG A N 1
ATOM 714 C CA . ARG A 1 90 ? 9.604 10.103 5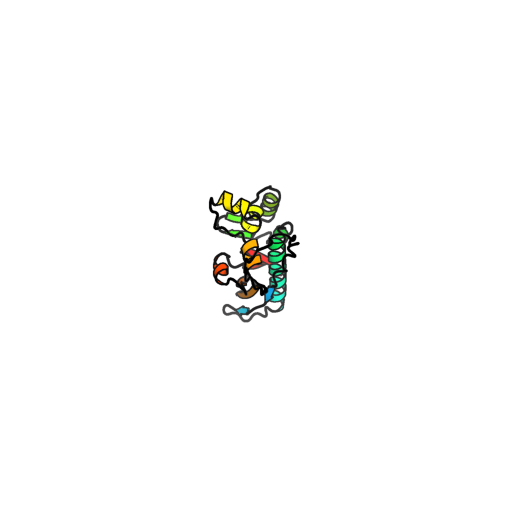.164 1.00 95.38 90 ARG A CA 1
ATOM 715 C C . ARG A 1 90 ? 9.477 10.705 6.562 1.00 95.38 90 ARG A C 1
ATOM 717 O O . ARG A 1 90 ? 8.930 10.061 7.452 1.00 95.38 90 ARG A O 1
ATOM 724 N N . GLU A 1 91 ? 9.990 11.916 6.755 1.00 95.56 91 GLU A N 1
ATOM 725 C CA . GLU A 1 91 ? 9.987 12.577 8.061 1.00 95.56 91 GLU A CA 1
ATOM 726 C C . GLU A 1 91 ? 8.583 13.039 8.458 1.00 95.56 91 GLU A C 1
ATOM 728 O O . GLU A 1 91 ? 8.194 12.898 9.617 1.00 95.56 91 GLU A O 1
ATOM 733 N N . GLU A 1 92 ? 7.775 13.491 7.498 1.00 96.00 92 GLU A N 1
ATOM 734 C CA . GLU A 1 92 ? 6.364 13.802 7.742 1.00 96.00 92 GLU A CA 1
ATOM 735 C C . GLU A 1 92 ? 5.566 12.553 8.113 1.00 96.00 92 GLU A C 1
ATOM 737 O O . GLU A 1 92 ? 4.798 12.589 9.073 1.00 96.00 92 GLU A O 1
ATOM 742 N N . ILE A 1 93 ? 5.804 11.426 7.432 1.00 96.25 93 ILE A N 1
ATOM 743 C CA . ILE A 1 93 ? 5.162 10.148 7.771 1.00 96.25 93 ILE A CA 1
ATOM 744 C C . ILE A 1 93 ? 5.558 9.711 9.185 1.00 96.25 93 ILE A C 1
ATOM 746 O O . ILE A 1 93 ? 4.684 9.374 9.980 1.00 96.25 93 ILE A O 1
ATOM 750 N N . LYS A 1 94 ? 6.849 9.759 9.545 1.00 96.75 94 LYS A N 1
ATOM 751 C CA . LYS A 1 94 ? 7.308 9.436 10.911 1.00 96.75 94 LYS A CA 1
ATOM 752 C C . LYS A 1 94 ? 6.652 10.336 11.958 1.00 96.75 94 LYS A C 1
ATOM 754 O O . LYS A 1 94 ? 6.190 9.847 12.988 1.00 96.75 94 LYS A O 1
ATOM 759 N N . LYS A 1 95 ? 6.595 11.643 11.686 1.00 96.62 95 LYS A N 1
ATOM 760 C CA . LYS A 1 95 ? 5.954 12.629 12.562 1.00 96.62 95 LYS A CA 1
ATOM 761 C C . LYS A 1 95 ? 4.452 12.390 12.694 1.00 96.62 95 LYS A C 1
ATOM 763 O O . LYS A 1 95 ? 3.889 12.682 13.742 1.00 96.62 95 LYS A O 1
ATOM 768 N N . GLU A 1 96 ? 3.789 11.907 11.650 1.00 95.81 96 GLU A N 1
ATOM 769 C CA . GLU A 1 96 ? 2.372 11.563 11.724 1.00 95.81 96 GLU A CA 1
ATOM 770 C C . GLU A 1 96 ? 2.150 10.283 12.534 1.00 95.81 96 GLU A C 1
ATOM 772 O O . GLU A 1 96 ? 1.290 10.262 13.410 1.00 95.81 96 GLU A O 1
ATOM 777 N N . LEU A 1 97 ? 2.962 9.247 12.305 1.00 96.50 97 LEU A N 1
ATOM 778 C CA . LEU A 1 97 ? 2.859 7.962 13.003 1.00 96.50 97 LEU A CA 1
ATOM 779 C C . LEU A 1 97 ? 3.105 8.063 14.517 1.00 96.50 97 LEU A C 1
ATOM 781 O O . LEU A 1 97 ? 2.658 7.190 15.256 1.00 96.50 97 LEU A O 1
ATOM 785 N N . SER A 1 98 ? 3.781 9.111 14.998 1.00 96.31 98 SER A N 1
ATOM 786 C CA . SER A 1 98 ? 3.979 9.340 16.436 1.00 96.31 98 SER A CA 1
ATOM 787 C C . SER A 1 98 ? 2.766 9.954 17.144 1.00 96.31 98 SER A C 1
ATOM 789 O O . SER A 1 98 ? 2.737 10.007 18.375 1.00 96.31 98 SER A O 1
ATOM 791 N N . LYS A 1 99 ? 1.754 10.419 16.400 1.00 96.12 99 LYS A N 1
ATOM 792 C CA . LYS A 1 99 ? 0.536 11.007 16.970 1.00 96.12 99 LYS A 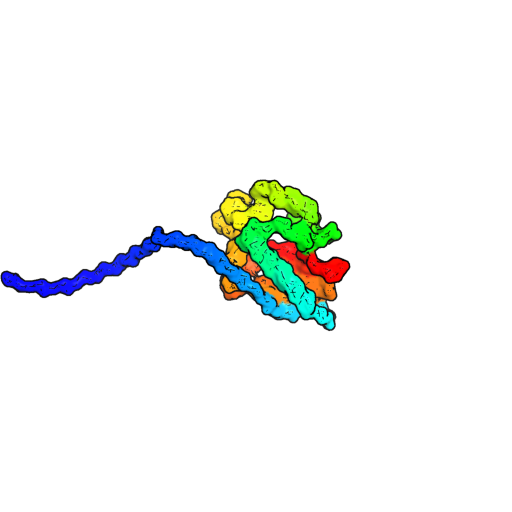CA 1
ATOM 793 C C . LYS A 1 99 ? -0.495 9.919 17.263 1.00 96.12 99 LYS A C 1
ATOM 795 O O . LYS A 1 99 ? -0.692 8.996 16.474 1.00 96.12 99 LYS A O 1
ATOM 800 N N . LYS A 1 100 ? -1.214 10.071 18.374 1.00 92.69 100 LYS A N 1
ATOM 801 C CA . LYS A 1 100 ? -2.405 9.266 18.673 1.00 92.69 100 LYS A CA 1
ATOM 802 C C . LYS A 1 100 ? -3.575 9.720 17.797 1.00 92.69 100 LYS A C 1
ATOM 804 O O . LYS A 1 100 ? -3.775 10.926 17.653 1.00 92.69 100 LYS A O 1
ATOM 809 N N . GLY A 1 101 ? -4.357 8.784 17.262 1.00 91.56 101 GLY A N 1
ATOM 810 C CA . GLY A 1 101 ? -5.473 9.099 16.366 1.00 91.56 101 GLY A CA 1
ATOM 811 C C . GLY A 1 101 ? -4.999 9.706 15.048 1.00 91.56 101 GLY A C 1
ATOM 812 O O . GLY A 1 101 ? -5.674 10.562 14.480 1.00 91.56 101 GLY A O 1
ATOM 813 N N . ASN A 1 102 ? -3.802 9.324 14.597 1.00 94.25 102 ASN A N 1
ATOM 814 C CA . ASN A 1 102 ? -3.212 9.878 13.387 1.00 94.25 102 ASN A CA 1
ATOM 815 C C . ASN A 1 102 ? -4.009 9.502 12.128 1.00 94.25 102 ASN A C 1
ATOM 817 O O . ASN A 1 102 ? -4.941 8.690 12.158 1.00 94.25 102 ASN A O 1
ATOM 821 N N . TYR A 1 103 ? -3.628 10.104 11.003 1.00 93.62 103 TYR A N 1
ATOM 822 C CA . TYR A 1 103 ? -4.244 9.844 9.707 1.00 93.62 103 TYR A CA 1
ATOM 823 C C . TYR A 1 103 ? -4.310 8.344 9.377 1.00 93.62 103 TYR A C 1
ATOM 825 O O . TYR A 1 103 ? -5.374 7.840 9.023 1.00 93.62 103 TYR A O 1
ATOM 833 N N . PHE A 1 104 ? -3.215 7.604 9.544 1.00 95.44 104 PHE A N 1
ATOM 834 C CA . PHE A 1 104 ? -3.201 6.182 9.214 1.00 95.44 104 PHE A CA 1
ATOM 835 C C . PHE A 1 104 ? -4.108 5.374 10.143 1.00 95.44 104 PHE A C 1
ATOM 837 O O . PHE A 1 104 ? -4.906 4.570 9.673 1.00 95.44 104 PHE A O 1
ATOM 844 N N . GLU A 1 105 ? -4.068 5.642 11.447 1.00 95.56 105 GLU A N 1
ATOM 845 C CA . GLU A 1 105 ? -4.961 4.998 12.413 1.00 95.56 105 GLU A CA 1
ATOM 846 C C . GLU A 1 105 ? -6.436 5.217 12.046 1.00 95.56 105 GLU A C 1
ATOM 848 O O . GLU A 1 105 ? -7.209 4.262 11.970 1.00 95.56 105 GLU A O 1
ATOM 853 N N . THR A 1 106 ? -6.805 6.458 11.726 1.00 94.62 106 THR A N 1
ATOM 854 C CA . THR A 1 106 ? -8.188 6.834 11.410 1.00 94.62 106 THR A CA 1
ATOM 855 C C . THR A 1 106 ? -8.678 6.216 10.103 1.00 94.62 106 THR A C 1
ATOM 857 O O . THR A 1 106 ? -9.765 5.653 10.066 1.00 94.62 106 THR A O 1
ATOM 860 N N . TYR A 1 107 ? -7.910 6.322 9.017 1.00 93.75 107 TYR A N 1
ATOM 861 C CA . TYR A 1 107 ? -8.389 5.943 7.682 1.00 93.75 107 TYR A CA 1
ATOM 862 C C . TYR A 1 107 ? -8.078 4.485 7.314 1.00 93.75 107 TYR A C 1
ATOM 864 O O . TYR A 1 107 ? -8.827 3.867 6.554 1.00 93.75 107 TYR A O 1
ATOM 872 N N . PHE A 1 108 ? -7.015 3.904 7.876 1.00 95.56 108 PHE A N 1
ATOM 873 C CA . PHE A 1 108 ? -6.565 2.561 7.513 1.00 95.56 108 PHE A CA 1
ATOM 874 C C . PHE A 1 108 ? -6.971 1.506 8.534 1.00 95.56 108 PHE A C 1
ATOM 876 O O . PHE A 1 108 ? -7.211 0.378 8.114 1.00 95.56 108 PHE A O 1
ATOM 883 N N . PHE A 1 109 ? -7.066 1.824 9.833 1.00 95.19 109 PHE A N 1
ATOM 884 C CA . PHE A 1 109 ? -7.134 0.794 10.884 1.00 95.19 109 PHE A CA 1
ATOM 885 C C . PHE A 1 109 ? -8.423 0.789 11.711 1.00 95.19 109 PHE A C 1
ATOM 887 O O . PHE A 1 109 ? -8.969 -0.289 11.969 1.00 95.19 109 PHE A O 1
ATOM 894 N N . GLU A 1 110 ? -8.873 1.958 12.175 1.00 95.94 110 GLU A N 1
ATOM 895 C CA . GLU A 1 110 ? -9.894 2.086 13.218 1.00 95.94 110 GLU A CA 1
ATOM 896 C C . GLU A 1 110 ? -11.209 2.654 12.684 1.00 95.94 110 GLU A C 1
ATOM 898 O O . GLU A 1 110 ? -11.417 3.867 12.601 1.00 95.94 110 GLU A O 1
ATOM 903 N N . ARG A 1 111 ? -12.155 1.754 12.391 1.00 95.12 111 ARG A N 1
ATOM 904 C CA . ARG A 1 111 ? -13.478 2.115 11.859 1.00 95.12 111 ARG A CA 1
ATOM 905 C C . ARG A 1 111 ? -14.221 3.118 12.739 1.00 95.12 111 ARG A C 1
ATOM 907 O O . ARG A 1 111 ? -14.836 4.038 12.216 1.00 95.12 111 ARG A O 1
ATOM 914 N N . GLU A 1 112 ? -14.134 2.987 14.058 1.00 95.00 112 GLU A N 1
ATOM 915 C CA . GLU A 1 112 ? -14.824 3.894 14.984 1.00 95.00 112 GLU A CA 1
ATOM 916 C C . GLU A 1 112 ? -14.247 5.318 14.972 1.00 95.00 112 GLU A C 1
ATOM 918 O O . GLU A 1 112 ? -14.989 6.285 15.150 1.00 95.00 112 GLU A O 1
ATOM 923 N N . LEU A 1 113 ? -12.944 5.482 14.710 1.00 94.56 113 LEU A N 1
ATOM 924 C CA . LEU A 1 113 ? -12.366 6.811 14.484 1.00 94.56 113 LEU A CA 1
ATOM 925 C C . LEU A 1 113 ? -12.856 7.387 13.154 1.00 94.56 113 LEU A C 1
ATOM 927 O O . LEU A 1 113 ? -13.261 8.549 13.101 1.00 94.56 113 LEU A O 1
ATOM 931 N N . LEU A 1 114 ? -12.887 6.567 12.098 1.00 95.06 114 LEU A N 1
ATOM 932 C CA . LEU A 1 114 ? -13.368 6.992 10.785 1.00 95.06 114 LEU A CA 1
ATOM 933 C C . LEU A 1 114 ? -14.837 7.425 10.814 1.00 95.06 114 LEU A C 1
ATOM 935 O O . LEU A 1 114 ? -15.176 8.463 10.245 1.00 95.06 114 LEU A O 1
ATOM 939 N N . LYS A 1 115 ? -15.698 6.668 11.507 1.00 95.81 115 LYS A N 1
ATOM 940 C CA . LYS A 1 115 ? -17.121 6.995 11.682 1.00 95.81 115 LYS A CA 1
ATOM 941 C C . LYS A 1 115 ? -17.303 8.371 12.299 1.00 95.81 115 LYS A C 1
ATOM 943 O O . LYS A 1 115 ? -18.045 9.189 11.762 1.00 95.81 115 LYS A O 1
ATOM 948 N N . LYS A 1 116 ? -16.568 8.651 13.381 1.00 94.31 116 LYS A N 1
ATOM 949 C CA . LYS A 1 116 ? -16.576 9.960 14.051 1.00 94.31 116 LYS A CA 1
ATOM 950 C C . LYS A 1 116 ? -16.087 11.065 13.120 1.00 94.31 116 LYS A C 1
ATOM 952 O O . LYS A 1 116 ? -16.730 12.102 13.018 1.00 94.31 116 LYS A O 1
ATOM 957 N N . GLN A 1 117 ? -14.991 10.826 12.400 1.00 92.81 117 GLN A N 1
ATOM 958 C CA . GLN A 1 117 ? -14.404 11.802 11.480 1.00 92.81 117 GLN A CA 1
ATOM 959 C C . GLN A 1 117 ? -15.323 12.139 10.296 1.00 92.81 117 GLN A C 1
ATOM 961 O O . GLN A 1 117 ? -15.311 13.268 9.807 1.00 92.81 117 GLN A O 1
ATOM 966 N N . LYS A 1 118 ? -16.086 11.160 9.801 1.00 91.81 118 LYS A N 1
ATOM 967 C CA . LYS A 1 118 ? -16.985 11.309 8.647 1.00 91.81 118 LYS A CA 1
ATOM 968 C C . LYS A 1 118 ? -18.439 11.576 9.034 1.00 91.81 118 LYS A C 1
ATOM 970 O O . LYS A 1 118 ? -19.238 11.833 8.141 1.00 91.81 118 LYS A O 1
ATOM 975 N N . ASN A 1 119 ? -18.770 11.509 10.324 1.00 94.31 119 ASN A N 1
ATOM 976 C CA . ASN A 1 119 ? -20.135 11.554 10.845 1.00 94.31 119 ASN A CA 1
ATOM 977 C C . ASN A 1 119 ? -21.080 10.591 10.094 1.00 94.31 119 ASN A C 1
ATOM 979 O O . ASN A 1 119 ? -22.158 10.972 9.644 1.00 94.31 119 ASN A O 1
ATOM 983 N N . SER A 1 120 ? -20.625 9.352 9.883 1.00 93.88 120 SER A N 1
ATOM 984 C CA . SER A 1 120 ? -21.345 8.338 9.106 1.00 93.88 120 SER A CA 1
ATOM 985 C C . SER A 1 120 ? -21.073 6.943 9.653 1.00 93.88 120 SER A C 1
ATOM 987 O O . SER A 1 120 ? -19.920 6.575 9.861 1.00 93.88 120 SER A O 1
ATOM 989 N N . GLU A 1 121 ? -22.129 6.147 9.823 1.00 91.75 121 GLU A N 1
ATOM 990 C CA . GLU A 1 121 ? -22.029 4.734 10.213 1.00 91.75 121 GLU A CA 1
ATOM 991 C C . GLU A 1 121 ? -21.610 3.826 9.049 1.00 91.75 121 GLU A C 1
ATOM 993 O O . GLU A 1 121 ? -21.041 2.753 9.261 1.00 91.75 121 GLU A O 1
ATOM 998 N N . ASN A 1 122 ? -21.862 4.260 7.811 1.00 92.94 122 ASN A N 1
ATOM 999 C CA . ASN A 1 122 ? -21.568 3.490 6.608 1.00 92.94 122 ASN A CA 1
ATOM 1000 C C . ASN A 1 122 ? -20.186 3.856 6.056 1.00 92.94 122 ASN A C 1
ATOM 1002 O O . ASN A 1 122 ? -20.063 4.463 4.991 1.00 92.94 122 ASN A O 1
ATOM 1006 N N . VAL A 1 123 ? -19.146 3.520 6.817 1.00 94.88 123 VAL A N 1
ATOM 1007 C CA . VAL A 1 123 ? -17.746 3.706 6.420 1.00 94.88 123 VAL A CA 1
ATOM 1008 C C . VAL A 1 123 ? -16.968 2.407 6.568 1.00 94.88 123 VAL A C 1
ATOM 1010 O O . VAL A 1 123 ? -17.252 1.576 7.437 1.00 94.88 123 VAL A O 1
ATOM 1013 N N . ARG A 1 124 ? -15.947 2.253 5.729 1.00 96.19 124 ARG A N 1
ATOM 1014 C CA . ARG A 1 124 ? -14.967 1.175 5.815 1.00 96.19 124 ARG A CA 1
ATOM 1015 C C . ARG A 1 124 ? -13.580 1.781 5.815 1.00 96.19 124 ARG A C 1
ATOM 1017 O O . ARG A 1 124 ? -13.293 2.689 5.041 1.00 96.19 124 ARG A O 1
ATOM 1024 N N . THR A 1 125 ? -12.741 1.281 6.706 1.00 96.75 125 THR A N 1
ATOM 1025 C CA . THR A 1 125 ? -11.302 1.521 6.624 1.00 96.75 125 THR A CA 1
ATOM 1026 C C . THR A 1 125 ? -10.703 0.640 5.543 1.00 96.75 125 THR A C 1
ATOM 1028 O O . THR A 1 125 ? -11.284 -0.375 5.152 1.00 96.75 125 THR A O 1
ATOM 1031 N N . VAL A 1 126 ? -9.488 0.957 5.118 1.00 96.56 126 VAL A N 1
ATOM 1032 C CA . VAL A 1 126 ? -8.769 0.086 4.188 1.00 96.56 126 VAL A CA 1
ATOM 1033 C C . VAL A 1 126 ? -8.573 -1.328 4.748 1.00 96.56 126 VAL A C 1
ATOM 1035 O O . VAL A 1 126 ? -8.748 -2.317 4.035 1.00 96.56 126 VAL A O 1
ATOM 1038 N N . ARG A 1 127 ? -8.283 -1.457 6.047 1.00 97.12 127 ARG A N 1
ATOM 1039 C CA . ARG A 1 127 ? -8.210 -2.761 6.712 1.00 97.12 127 ARG A CA 1
ATOM 1040 C C . ARG A 1 127 ? -9.508 -3.548 6.575 1.00 97.12 127 ARG A C 1
ATOM 1042 O O . ARG A 1 127 ? -9.455 -4.754 6.351 1.00 97.12 127 ARG A O 1
ATOM 1049 N N . ASP A 1 128 ? -10.657 -2.890 6.705 1.00 96.94 128 ASP A N 1
ATOM 1050 C CA . ASP A 1 128 ? -11.952 -3.547 6.517 1.00 96.94 128 ASP A CA 1
ATOM 1051 C C . ASP A 1 128 ? -12.095 -4.099 5.098 1.00 96.94 128 ASP A C 1
ATOM 1053 O O . ASP A 1 128 ? -12.538 -5.233 4.928 1.00 96.94 128 ASP A O 1
ATOM 1057 N N . LEU A 1 129 ? -11.671 -3.329 4.092 1.00 97.38 129 LEU A N 1
ATOM 1058 C CA . LEU A 1 129 ? -11.704 -3.746 2.690 1.00 97.38 129 LEU A CA 1
ATOM 1059 C C . LEU A 1 129 ? -10.842 -4.997 2.465 1.00 97.38 129 LEU A C 1
ATOM 1061 O O . LEU A 1 129 ? -11.311 -5.966 1.872 1.00 97.38 129 LEU A O 1
ATOM 1065 N N . PHE A 1 130 ? -9.626 -5.043 3.018 1.00 97.25 130 PHE A N 1
ATOM 1066 C CA . PHE A 1 130 ? -8.763 -6.224 2.894 1.00 97.25 130 PHE A CA 1
ATOM 1067 C C . PHE A 1 130 ? -9.284 -7.450 3.637 1.00 97.25 130 PHE A C 1
ATOM 1069 O O . PHE A 1 130 ? -9.157 -8.565 3.126 1.00 97.25 130 PHE A O 1
ATOM 1076 N N . LEU A 1 131 ? -9.903 -7.274 4.805 1.00 96.12 131 LEU A N 1
ATOM 1077 C CA . LEU A 1 131 ? -10.518 -8.385 5.536 1.00 96.12 131 LEU A CA 1
ATOM 1078 C C . LEU A 1 131 ? -11.746 -8.953 4.817 1.00 96.12 131 LEU A C 1
ATOM 1080 O O . LEU A 1 131 ? -12.016 -10.146 4.929 1.00 96.12 131 LEU A O 1
ATOM 1084 N N . LEU A 1 132 ? -12.460 -8.123 4.055 1.00 96.06 132 LEU A N 1
ATOM 1085 C CA . LEU A 1 132 ? -13.620 -8.527 3.257 1.00 96.06 132 LEU A CA 1
ATOM 1086 C C . LEU A 1 132 ? -13.250 -9.059 1.863 1.00 96.06 132 LEU A C 1
ATOM 1088 O O . LEU A 1 132 ? -14.124 -9.557 1.162 1.00 96.06 132 LEU A O 1
ATOM 1092 N N . SER A 1 133 ? -11.983 -8.975 1.453 1.00 96.94 133 SER A N 1
ATOM 1093 C CA . SER A 1 133 ? -11.565 -9.293 0.079 1.00 96.94 133 SER A CA 1
ATOM 1094 C C . SER A 1 133 ? -11.652 -10.774 -0.303 1.00 96.94 133 SER A C 1
ATOM 1096 O O . SER A 1 133 ? -11.587 -11.096 -1.484 1.00 96.94 133 SER A O 1
ATOM 1098 N N . GLY A 1 134 ? -11.699 -11.698 0.666 1.00 94.75 134 GLY A N 1
ATOM 1099 C CA . GLY A 1 134 ? -11.577 -13.140 0.394 1.00 94.75 134 GLY A CA 1
ATOM 1100 C C . GLY A 1 134 ? -10.203 -13.573 -0.145 1.00 94.75 134 GLY A C 1
ATOM 1101 O O . GLY A 1 134 ? -9.993 -14.744 -0.458 1.00 94.75 134 GLY A O 1
ATOM 1102 N N . GLY A 1 135 ? -9.253 -12.639 -0.247 1.00 96.44 135 GLY A N 1
ATOM 1103 C CA . GLY A 1 135 ? -7.985 -12.783 -0.957 1.00 96.44 135 GLY A CA 1
ATOM 1104 C C . GLY A 1 135 ? -7.866 -11.772 -2.098 1.00 96.44 135 GLY A C 1
ATOM 1105 O O . GLY A 1 135 ? -8.860 -11.266 -2.612 1.00 96.44 135 GLY A O 1
ATOM 1106 N N . ILE A 1 136 ? -6.632 -11.471 -2.491 1.00 98.31 136 ILE A N 1
ATOM 1107 C CA . ILE A 1 136 ? -6.310 -10.429 -3.463 1.00 98.31 136 ILE A CA 1
ATOM 1108 C C . ILE A 1 136 ? -5.431 -11.015 -4.567 1.00 98.31 136 ILE A C 1
ATOM 1110 O O . ILE A 1 136 ? -4.381 -11.611 -4.320 1.00 98.31 136 ILE A O 1
ATOM 1114 N N . GLU A 1 137 ? -5.845 -10.821 -5.807 1.00 98.44 137 GLU A N 1
ATOM 1115 C CA . GLU A 1 137 ? -5.004 -10.981 -6.982 1.00 98.44 137 GLU A CA 1
ATOM 1116 C C . GLU A 1 137 ? -4.480 -9.609 -7.415 1.00 98.44 137 GLU A C 1
ATOM 1118 O O . GLU A 1 137 ? -5.221 -8.631 -7.448 1.00 98.44 137 GLU A O 1
ATOM 1123 N N . VAL A 1 138 ? -3.181 -9.512 -7.685 1.00 98.50 138 VAL A N 1
ATOM 1124 C CA . VAL A 1 138 ? -2.524 -8.248 -8.031 1.00 98.50 138 VAL A CA 1
ATOM 1125 C C . VAL A 1 138 ? -2.199 -8.257 -9.515 1.00 98.50 138 VAL A C 1
ATOM 1127 O O . VAL A 1 138 ? -1.341 -9.024 -9.947 1.00 98.50 138 VAL A O 1
ATOM 1130 N N . GLU A 1 139 ? -2.873 -7.416 -10.292 1.00 98.25 139 GLU A N 1
ATOM 1131 C CA . GLU A 1 139 ? -2.500 -7.159 -11.683 1.00 98.25 139 GLU A CA 1
ATOM 1132 C C . GLU A 1 139 ? -1.472 -6.021 -11.742 1.00 98.25 139 GLU A C 1
ATOM 1134 O O . GLU A 1 139 ? -1.591 -5.027 -11.019 1.00 98.25 139 GLU A O 1
ATOM 1139 N N . PHE A 1 140 ? -0.466 -6.173 -12.600 1.00 98.38 140 PHE A N 1
ATOM 1140 C CA . PHE A 1 140 ? 0.668 -5.258 -12.732 1.00 98.38 140 PHE A CA 1
ATOM 1141 C C . PHE A 1 140 ? 0.579 -4.520 -14.061 1.00 98.38 140 PHE A C 1
ATOM 1143 O O . PHE A 1 140 ? 0.552 -5.154 -15.113 1.00 98.38 140 PHE A O 1
ATOM 1150 N N . TYR A 1 141 ? 0.566 -3.195 -14.020 1.00 97.62 141 TYR A N 1
ATOM 1151 C CA . TYR A 1 141 ? 0.535 -2.330 -15.192 1.00 97.62 141 TYR A CA 1
ATOM 1152 C C . TYR A 1 141 ? 1.839 -1.541 -15.245 1.00 97.62 141 TYR A C 1
ATOM 1154 O O . TYR A 1 141 ? 1.985 -0.505 -14.599 1.00 97.62 141 TYR A O 1
ATOM 1162 N N . TYR A 1 142 ? 2.808 -2.058 -15.997 1.00 97.69 142 TYR A N 1
ATOM 1163 C CA . TYR A 1 142 ? 4.080 -1.378 -16.200 1.00 97.69 142 TYR A CA 1
ATOM 1164 C C . TYR A 1 142 ? 3.914 -0.279 -17.241 1.00 97.69 142 TYR A C 1
ATOM 1166 O O . TYR A 1 142 ? 3.733 -0.558 -18.430 1.00 97.69 142 TYR A O 1
ATOM 1174 N N . GLU A 1 143 ? 4.029 0.966 -16.793 1.00 94.38 143 GLU A N 1
ATOM 1175 C CA . GLU A 1 143 ? 4.016 2.156 -17.650 1.00 94.38 143 GLU A CA 1
ATOM 1176 C C . GLU A 1 143 ? 5.396 2.412 -18.266 1.00 94.38 143 GLU A C 1
ATOM 1178 O O . GLU A 1 143 ? 5.511 2.956 -19.362 1.00 94.38 143 GLU A O 1
ATOM 1183 N N . SER A 1 144 ? 6.457 1.977 -17.583 1.00 94.50 144 SER A N 1
ATOM 1184 C CA . SER A 1 144 ? 7.835 2.058 -18.063 1.00 94.50 144 SER A CA 1
ATOM 1185 C C . SER A 1 144 ? 8.728 1.030 -17.362 1.00 94.50 144 SER A C 1
ATOM 1187 O O . SER A 1 144 ? 8.279 0.274 -16.500 1.00 94.50 144 SER A O 1
ATOM 1189 N N . MET A 1 145 ? 10.033 1.060 -17.662 1.00 94.06 145 MET A N 1
ATOM 1190 C CA . MET A 1 145 ? 11.032 0.241 -16.964 1.00 94.06 145 MET A CA 1
ATOM 1191 C C . MET A 1 145 ? 11.150 0.545 -15.461 1.00 94.06 145 MET A C 1
ATOM 1193 O O . MET A 1 145 ? 11.766 -0.215 -14.712 1.00 94.06 145 MET A O 1
ATOM 1197 N N . THR A 1 146 ? 10.619 1.686 -15.022 1.00 95.44 146 THR A N 1
ATOM 1198 C CA . THR A 1 146 ? 10.806 2.216 -13.670 1.00 95.44 146 THR A CA 1
ATOM 1199 C C . THR A 1 146 ? 9.501 2.573 -12.979 1.00 95.44 146 THR A C 1
ATOM 1201 O O . THR A 1 146 ? 9.543 3.109 -11.876 1.00 95.44 146 THR A O 1
ATOM 1204 N N . GLU A 1 147 ? 8.348 2.313 -13.588 1.00 96.75 147 GLU A N 1
ATOM 1205 C CA . GLU A 1 147 ? 7.054 2.705 -13.036 1.00 96.75 147 GLU A CA 1
ATOM 1206 C C . GLU A 1 147 ? 6.010 1.607 -13.250 1.00 96.75 147 GLU A C 1
ATOM 1208 O O . GLU A 1 147 ? 5.897 1.044 -14.342 1.00 96.75 147 GLU A O 1
ATOM 1213 N N . CYS A 1 148 ? 5.268 1.285 -12.189 1.00 97.94 148 CYS A N 1
ATOM 1214 C CA . CYS A 1 148 ? 4.252 0.238 -12.198 1.00 97.94 148 CYS A CA 1
ATOM 1215 C C . CYS A 1 148 ? 3.053 0.646 -11.340 1.00 97.94 148 CYS A C 1
ATOM 1217 O O . CYS A 1 148 ? 3.186 0.849 -10.129 1.00 97.94 148 CYS A O 1
ATOM 1219 N N . GLU A 1 149 ? 1.874 0.696 -11.951 1.00 97.94 149 GLU A N 1
ATOM 1220 C CA . GLU A 1 149 ? 0.601 0.760 -11.240 1.00 97.94 149 GLU A CA 1
ATOM 1221 C C . GLU A 1 149 ? 0.116 -0.662 -10.926 1.00 97.94 149 GLU A C 1
ATOM 1223 O O . GLU A 1 149 ? 0.300 -1.588 -11.718 1.00 97.94 149 GLU A O 1
ATOM 1228 N N . LEU A 1 150 ? -0.493 -0.854 -9.758 1.00 98.25 150 LEU A N 1
ATOM 1229 C CA . LEU A 1 150 ? -1.122 -2.110 -9.372 1.00 98.25 150 LEU A CA 1
ATOM 1230 C C . LEU A 1 150 ? -2.635 -1.966 -9.357 1.00 98.25 150 LEU A C 1
ATOM 1232 O O . LEU A 1 150 ? -3.165 -0.996 -8.817 1.00 98.25 150 LEU A O 1
ATOM 1236 N N . LYS A 1 151 ? -3.329 -2.998 -9.828 1.00 97.81 151 LYS A N 1
ATOM 1237 C CA . LYS A 1 151 ? -4.767 -3.151 -9.612 1.00 97.81 151 LYS A CA 1
ATOM 1238 C C . LYS A 1 151 ? -5.017 -4.316 -8.670 1.00 97.81 151 LYS A C 1
ATOM 1240 O O . LYS A 1 151 ? -4.580 -5.439 -8.925 1.00 97.81 151 LYS A O 1
ATOM 1245 N N . LEU A 1 152 ? -5.712 -4.038 -7.572 1.00 98.06 152 LEU A N 1
ATOM 1246 C CA . LEU A 1 152 ? -6.058 -5.040 -6.570 1.00 98.06 152 LEU A CA 1
ATOM 1247 C C . LEU A 1 152 ? -7.414 -5.650 -6.923 1.00 98.06 152 LEU A C 1
ATOM 1249 O O . LEU A 1 152 ? -8.423 -4.950 -6.957 1.00 98.06 152 LEU A O 1
ATOM 1253 N N . LYS A 1 153 ? -7.420 -6.952 -7.196 1.00 98.06 153 LYS A N 1
ATOM 1254 C CA . LYS A 1 153 ? -8.606 -7.735 -7.533 1.00 98.06 153 LYS A CA 1
ATOM 1255 C C . LYS A 1 153 ? -9.035 -8.583 -6.355 1.00 98.06 153 LYS A C 1
ATOM 1257 O O . LYS A 1 153 ? -8.285 -9.460 -5.933 1.00 98.06 153 LYS A O 1
ATOM 1262 N N . PHE A 1 154 ? -10.211 -8.322 -5.804 1.00 97.75 154 PHE A N 1
ATOM 1263 C CA . PHE A 1 154 ? -10.713 -9.085 -4.667 1.00 97.75 154 PHE A CA 1
ATOM 1264 C C . PHE A 1 154 ? -11.356 -10.384 -5.158 1.00 97.75 154 PHE A C 1
ATOM 1266 O O . PHE A 1 154 ? -12.028 -10.404 -6.189 1.00 97.75 154 PHE A O 1
ATOM 1273 N N . LYS A 1 155 ? -11.145 -11.484 -4.430 1.00 96.75 155 LYS A N 1
ATOM 1274 C CA . LYS A 1 155 ? -11.814 -12.762 -4.724 1.00 96.75 155 LYS A CA 1
ATOM 1275 C C . LYS A 1 155 ? -13.302 -12.693 -4.364 1.00 96.75 155 LYS A C 1
ATOM 1277 O O . LYS A 1 155 ? -14.138 -13.153 -5.136 1.00 96.75 155 LYS A O 1
ATOM 1282 N N . ASP A 1 156 ? -13.602 -12.051 -3.239 1.00 96.19 156 ASP A N 1
ATOM 1283 C CA . ASP A 1 156 ? -14.944 -11.798 -2.724 1.00 96.19 156 ASP A CA 1
ATOM 1284 C C . ASP A 1 156 ? -15.214 -10.287 -2.680 1.00 96.19 156 ASP A C 1
ATOM 1286 O O . ASP A 1 156 ? -14.299 -9.477 -2.573 1.00 96.19 156 ASP A O 1
ATOM 1290 N N . ASN A 1 157 ? -16.484 -9.878 -2.705 1.00 96.56 157 ASN A N 1
ATOM 1291 C CA . ASN A 1 157 ? -16.875 -8.467 -2.577 1.00 96.56 157 ASN A CA 1
ATOM 1292 C C . ASN A 1 157 ? -16.210 -7.521 -3.605 1.00 96.56 157 ASN A C 1
ATOM 1294 O O . ASN A 1 157 ? -15.838 -6.396 -3.272 1.00 96.56 157 ASN A O 1
ATOM 1298 N N . ILE A 1 158 ? -16.104 -7.957 -4.865 1.00 96.75 158 ILE A N 1
ATOM 1299 C CA . ILE A 1 158 ? -15.480 -7.241 -6.002 1.00 96.75 158 ILE A CA 1
ATOM 1300 C C . ILE A 1 158 ? -15.943 -5.777 -6.120 1.00 96.75 158 ILE A C 1
ATOM 1302 O O . ILE A 1 158 ? -15.173 -4.887 -6.470 1.00 96.75 158 ILE A O 1
ATOM 1306 N N . GLN A 1 159 ? -17.202 -5.487 -5.789 1.00 96.56 159 GLN A N 1
ATOM 1307 C CA . GLN A 1 159 ? -17.758 -4.133 -5.812 1.00 96.56 159 GLN A CA 1
ATOM 1308 C C . GLN A 1 159 ? -17.052 -3.146 -4.869 1.00 96.56 159 GLN A C 1
ATOM 1310 O O . GLN A 1 159 ? -17.218 -1.939 -5.048 1.00 96.56 159 GLN A O 1
ATOM 1315 N N . LEU A 1 160 ? -16.313 -3.643 -3.871 1.00 96.06 160 LEU A N 1
ATOM 1316 C CA . LEU A 1 160 ? -15.547 -2.849 -2.912 1.00 96.06 160 LEU A CA 1
ATOM 1317 C C . LEU A 1 160 ? -14.171 -2.431 -3.451 1.00 96.06 160 LEU A C 1
ATOM 1319 O O . LEU A 1 160 ? -13.576 -1.518 -2.891 1.00 96.06 160 LEU A O 1
ATOM 1323 N N . GLU A 1 161 ? -13.683 -3.023 -4.552 1.00 95.00 161 GLU A N 1
ATOM 1324 C CA . GLU A 1 161 ? -12.406 -2.635 -5.185 1.00 95.00 161 GLU A CA 1
ATOM 1325 C C . GLU A 1 161 ? -12.364 -1.133 -5.501 1.00 95.00 161 GLU A C 1
ATOM 1327 O O . GLU A 1 161 ? -11.341 -0.486 -5.319 1.00 95.00 161 GLU A O 1
ATOM 1332 N N . LYS A 1 162 ? -13.500 -0.563 -5.927 1.00 93.75 162 LYS A N 1
ATOM 1333 C CA . LYS A 1 162 ? -13.630 0.858 -6.293 1.00 93.75 162 LYS A CA 1
ATOM 1334 C C . LYS A 1 162 ? -13.461 1.829 -5.119 1.00 93.75 162 LYS A C 1
ATOM 1336 O O . LYS A 1 162 ? -13.400 3.032 -5.346 1.00 93.75 162 LYS A O 1
ATOM 1341 N N . GLU A 1 163 ? -13.496 1.327 -3.884 1.00 93.88 163 GLU A N 1
ATOM 1342 C CA . GLU A 1 163 ? -13.258 2.132 -2.680 1.00 93.88 163 GLU A CA 1
ATOM 1343 C C . GLU A 1 163 ? -11.754 2.326 -2.420 1.00 93.88 163 GLU A C 1
ATOM 1345 O O . GLU A 1 163 ? -11.399 3.118 -1.552 1.00 93.88 163 GLU A O 1
ATOM 1350 N N . LEU A 1 164 ? -10.884 1.639 -3.176 1.00 93.38 164 LEU A N 1
ATOM 1351 C CA . LEU A 1 164 ? -9.433 1.792 -3.132 1.00 93.38 164 LEU A CA 1
ATOM 1352 C C . LEU A 1 164 ? -8.908 2.529 -4.360 1.00 93.38 164 LEU A C 1
ATOM 1354 O O . LEU A 1 164 ? -9.382 2.347 -5.485 1.00 93.38 164 LEU A O 1
ATOM 1358 N N . ILE A 1 165 ? -7.858 3.309 -4.141 1.00 92.44 165 ILE A N 1
ATOM 1359 C CA . ILE A 1 165 ? -7.026 3.838 -5.214 1.00 92.44 165 ILE A CA 1
ATOM 1360 C C . ILE A 1 165 ? -6.020 2.750 -5.622 1.00 92.44 165 ILE A C 1
ATOM 1362 O O . ILE A 1 165 ? -5.615 1.904 -4.828 1.00 92.44 165 ILE A O 1
ATOM 1366 N N . ASN A 1 166 ? -5.590 2.751 -6.881 1.00 95.50 166 ASN A N 1
ATOM 1367 C CA . ASN A 1 166 ? -4.548 1.836 -7.337 1.00 95.50 166 ASN A CA 1
ATOM 1368 C C . ASN A 1 166 ? -3.187 2.216 -6.719 1.00 95.50 166 ASN A C 1
ATOM 1370 O O . ASN A 1 166 ? -2.734 3.354 -6.921 1.00 95.50 166 ASN A O 1
ATOM 1374 N N . PRO A 1 167 ? -2.488 1.300 -6.019 1.00 96.94 167 PRO A N 1
ATOM 1375 C CA . PRO A 1 167 ? -1.120 1.540 -5.577 1.00 96.94 167 PRO A CA 1
ATOM 1376 C C . PRO A 1 167 ?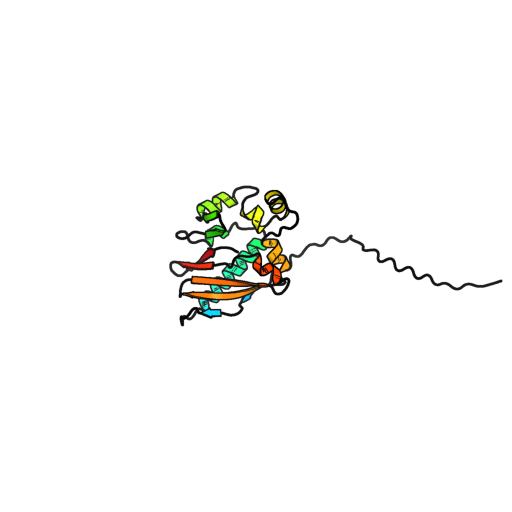 -0.193 1.794 -6.759 1.00 96.94 167 PRO A C 1
ATOM 1378 O O . PRO A 1 167 ? -0.338 1.184 -7.815 1.00 96.94 167 PRO A O 1
ATOM 1381 N N . TYR A 1 168 ? 0.796 2.658 -6.563 1.00 97.38 168 TYR A N 1
ATOM 1382 C CA . TYR A 1 168 ? 1.760 2.996 -7.606 1.00 97.38 168 TYR A CA 1
ATOM 1383 C C . TYR A 1 168 ? 3.179 2.907 -7.066 1.00 97.38 168 TYR A C 1
ATOM 1385 O O . TYR A 1 168 ? 3.474 3.448 -5.996 1.00 97.38 168 TYR A O 1
ATOM 1393 N N . PHE A 1 169 ? 4.058 2.250 -7.816 1.00 98.12 169 PHE A N 1
ATOM 1394 C CA . PHE A 1 169 ? 5.453 2.038 -7.460 1.00 98.12 169 PHE A CA 1
ATOM 1395 C C . PHE A 1 169 ? 6.383 2.711 -8.466 1.00 98.12 169 PHE A C 1
ATOM 1397 O O . PHE A 1 169 ? 6.144 2.679 -9.673 1.00 98.12 169 PHE A O 1
ATOM 1404 N N . LYS A 1 170 ? 7.469 3.296 -7.953 1.00 97.50 170 LYS A N 1
ATOM 1405 C CA . LYS A 1 170 ? 8.546 3.889 -8.754 1.00 97.50 170 LYS A CA 1
ATOM 1406 C C . LYS A 1 170 ? 9.892 3.290 -8.385 1.00 97.50 170 LYS A C 1
ATOM 1408 O O . LYS A 1 170 ? 10.194 3.101 -7.205 1.00 97.50 170 LYS A O 1
ATOM 1413 N N . LYS A 1 171 ? 10.714 3.019 -9.392 1.00 96.50 171 LYS A N 1
ATOM 1414 C CA . LYS A 1 171 ? 12.075 2.518 -9.242 1.00 96.50 171 LYS A CA 1
ATOM 1415 C C . LYS A 1 171 ? 13.045 3.690 -9.203 1.00 96.50 171 LYS A C 1
ATOM 1417 O O . LYS A 1 171 ? 13.217 4.403 -10.187 1.00 96.50 171 LYS A O 1
ATOM 1422 N N . VAL A 1 172 ? 13.710 3.871 -8.068 1.00 94.50 172 VAL A N 1
ATOM 1423 C CA . VAL A 1 172 ? 14.679 4.948 -7.842 1.00 94.50 172 VAL A CA 1
ATOM 1424 C C . VAL A 1 172 ? 16.018 4.316 -7.508 1.00 94.50 172 VAL A C 1
ATOM 1426 O O . VAL A 1 172 ? 16.122 3.547 -6.554 1.00 94.50 172 VAL A O 1
ATOM 1429 N N . GLN A 1 173 ? 17.040 4.615 -8.317 1.00 91.50 173 GLN A N 1
ATOM 1430 C CA . GLN A 1 173 ? 18.389 4.047 -8.166 1.00 91.50 173 GLN A CA 1
ATOM 1431 C C . GLN A 1 173 ? 18.374 2.509 -8.051 1.00 91.50 173 GLN A C 1
ATOM 1433 O O . GLN A 1 173 ? 19.064 1.918 -7.227 1.00 91.50 173 GLN A O 1
ATOM 1438 N N . GLY A 1 174 ? 17.542 1.858 -8.868 1.00 92.88 174 GLY A N 1
ATOM 1439 C CA . GLY A 1 174 ? 17.453 0.399 -8.937 1.00 92.88 174 GLY A CA 1
ATOM 1440 C C . GLY A 1 174 ? 16.565 -0.270 -7.883 1.00 92.88 174 GLY A C 1
ATOM 1441 O O . GLY A 1 174 ? 16.369 -1.476 -7.991 1.00 92.88 174 GLY A O 1
ATOM 1442 N N . LYS A 1 175 ? 15.986 0.471 -6.928 1.00 95.50 175 LYS A N 1
ATOM 1443 C CA . LYS A 1 175 ? 15.082 -0.064 -5.894 1.00 95.50 175 LYS A CA 1
ATOM 1444 C C . LYS A 1 175 ? 13.649 0.432 -6.078 1.00 95.50 175 LYS A C 1
ATOM 1446 O O . LYS A 1 175 ? 13.452 1.613 -6.366 1.00 95.50 175 LYS A O 1
ATOM 1451 N N . TRP A 1 176 ? 12.659 -0.439 -5.875 1.00 97.88 176 TRP A N 1
ATOM 1452 C CA . TRP A 1 176 ? 11.247 -0.059 -5.933 1.00 97.88 176 TRP A CA 1
ATOM 1453 C C . TRP A 1 176 ? 10.762 0.573 -4.624 1.00 97.88 176 TRP A C 1
ATOM 1455 O O . TRP A 1 176 ? 11.034 0.087 -3.524 1.00 97.88 176 TRP A O 1
ATOM 1465 N N . TYR A 1 177 ? 10.015 1.665 -4.759 1.00 98.00 177 TYR A N 1
ATOM 1466 C CA . TYR A 1 177 ? 9.412 2.416 -3.664 1.00 98.00 177 TYR A CA 1
ATOM 1467 C C . TYR A 1 177 ? 7.922 2.624 -3.913 1.00 98.00 177 TYR A C 1
ATOM 1469 O O . TYR A 1 177 ? 7.492 2.806 -5.053 1.00 98.00 177 TYR A O 1
ATOM 1477 N N . LEU A 1 178 ? 7.145 2.633 -2.831 1.00 97.81 178 LEU A N 1
ATOM 1478 C CA . LEU A 1 178 ? 5.745 3.032 -2.844 1.00 97.81 178 LEU A CA 1
ATOM 1479 C C . LEU A 1 178 ? 5.669 4.541 -3.092 1.00 97.81 178 LEU A C 1
ATOM 1481 O O . LEU A 1 178 ? 6.210 5.328 -2.313 1.00 97.81 178 LEU A O 1
ATOM 1485 N N . HIS A 1 179 ? 4.989 4.926 -4.165 1.00 96.88 179 HIS A N 1
ATOM 1486 C CA . HIS A 1 179 ? 4.781 6.318 -4.546 1.00 96.88 179 HIS A CA 1
ATOM 1487 C C . HIS A 1 179 ? 3.336 6.776 -4.330 1.00 96.88 179 HIS A C 1
ATOM 1489 O O . HIS A 1 179 ? 3.121 7.935 -3.998 1.00 96.88 179 HIS A O 1
ATOM 1495 N N . ARG A 1 180 ? 2.350 5.878 -4.446 1.00 95.56 180 ARG A N 1
ATOM 1496 C CA . ARG A 1 180 ? 0.945 6.141 -4.093 1.00 95.56 180 ARG A CA 1
ATOM 1497 C C . ARG A 1 180 ? 0.361 4.944 -3.360 1.00 95.56 180 ARG A C 1
ATOM 1499 O O . ARG A 1 180 ? 0.573 3.810 -3.791 1.00 95.56 180 ARG A O 1
ATOM 1506 N N . MET A 1 181 ? -0.351 5.206 -2.269 1.00 91.38 181 MET A N 1
ATOM 1507 C CA . MET A 1 181 ? -1.054 4.174 -1.505 1.00 91.38 181 MET A CA 1
ATOM 1508 C C . MET A 1 181 ? -2.503 4.011 -1.990 1.00 91.38 181 MET A C 1
ATOM 1510 O O . MET A 1 181 ? -3.014 4.872 -2.706 1.00 91.38 181 MET A O 1
ATOM 1514 N N . PHE A 1 182 ? -3.108 2.877 -1.638 1.00 89.06 182 PHE A N 1
ATOM 1515 C CA . PHE A 1 182 ? -4.507 2.554 -1.913 1.00 89.06 182 PHE A CA 1
ATOM 1516 C C . PHE A 1 182 ? -5.500 3.370 -1.082 1.00 89.06 182 PHE A C 1
ATOM 1518 O O . PHE A 1 182 ? -5.098 3.863 0.001 1.00 89.06 182 PHE A O 1
#

Organism: NCBI:txid996804

Radius of gyration: 22.75 Å; chains: 1; bounding box: 77×62×56 Å